Protein AF-A0A520HX50-F1 (afdb_monomer_lite)

Foldseek 3Di:
DDLVLQVDQQVSSQVVQQQDWDDDVNDTGGDHHGDGDDCCRPVDPCVVHDDPVCPQVVDRTPDDD

Structure (mmCIF, N/CA/C/O backbone):
data_AF-A0A520HX50-F1
#
_entry.id   AF-A0A520HX50-F1
#
loop_
_atom_site.group_PDB
_atom_site.id
_atom_site.type_symbol
_atom_site.label_atom_id
_atom_site.label_alt_id
_atom_site.label_comp_id
_atom_site.label_asym_id
_atom_site.label_entity_id
_atom_site.label_seq_id
_atom_site.pdbx_PDB_ins_code
_atom_site.Cartn_x
_atom_site.Cartn_y
_atom_site.Cartn_z
_atom_site.occupancy
_atom_site.B_iso_or_equiv
_atom_site.auth_seq_id
_atom_site.auth_comp_id
_atom_site.auth_asym_id
_atom_site.auth_atom_id
_atom_site.pdbx_PDB_model_num
ATOM 1 N N . MET A 1 1 ? -2.588 -12.430 10.071 1.00 71.31 1 MET A N 1
ATOM 2 C CA . MET A 1 1 ? -3.213 -11.847 8.866 1.00 71.31 1 MET A CA 1
ATOM 3 C C . MET A 1 1 ? -2.880 -12.757 7.696 1.00 71.31 1 MET A C 1
ATOM 5 O O . MET A 1 1 ? -1.777 -13.291 7.696 1.00 71.31 1 MET A O 1
ATOM 9 N N . ASP A 1 2 ? -3.814 -12.998 6.781 1.00 84.12 2 ASP A N 1
ATOM 10 C CA . ASP A 1 2 ? -3.617 -13.934 5.667 1.00 84.12 2 ASP A CA 1
ATOM 11 C C . ASP A 1 2 ? -2.714 -13.314 4.578 1.00 84.12 2 ASP A C 1
ATOM 13 O O . ASP A 1 2 ? -3.077 -12.264 4.040 1.00 84.12 2 ASP A O 1
ATOM 17 N N . PRO A 1 3 ? -1.558 -13.918 4.234 1.00 87.38 3 PRO A N 1
ATOM 18 C CA . PRO A 1 3 ? -0.711 -13.453 3.135 1.00 87.38 3 PRO A CA 1
ATOM 19 C C . PRO A 1 3 ? -1.453 -13.320 1.798 1.00 87.38 3 PRO A C 1
ATOM 21 O O . PRO A 1 3 ? -1.126 -12.427 1.016 1.00 87.38 3 PRO A O 1
ATOM 24 N N . ALA A 1 4 ? -2.489 -14.133 1.561 1.00 94.50 4 ALA A N 1
ATOM 25 C CA . ALA A 1 4 ? -3.293 -14.073 0.343 1.00 94.50 4 ALA A CA 1
ATOM 26 C C . ALA A 1 4 ? -4.047 -12.739 0.186 1.00 94.50 4 ALA A C 1
ATOM 28 O O . ALA A 1 4 ? -4.358 -12.332 -0.930 1.00 94.50 4 ALA A O 1
ATOM 29 N N . PHE A 1 5 ? -4.301 -12.005 1.278 1.00 96.06 5 PHE A N 1
ATOM 30 C CA . PHE A 1 5 ? -4.874 -10.659 1.187 1.00 96.06 5 PHE A CA 1
ATOM 31 C C . PHE A 1 5 ? -3.931 -9.686 0.469 1.00 96.06 5 PHE A C 1
ATOM 33 O O . PHE A 1 5 ? -4.395 -8.824 -0.281 1.00 96.06 5 PHE A O 1
ATOM 40 N N . PHE A 1 6 ? -2.625 -9.788 0.711 1.00 95.94 6 PHE A N 1
ATOM 41 C CA . PHE A 1 6 ? -1.639 -8.883 0.120 1.00 95.94 6 PHE A CA 1
ATOM 42 C C . PHE A 1 6 ? -1.186 -9.335 -1.270 1.00 95.94 6 PHE A C 1
ATOM 44 O O . PHE A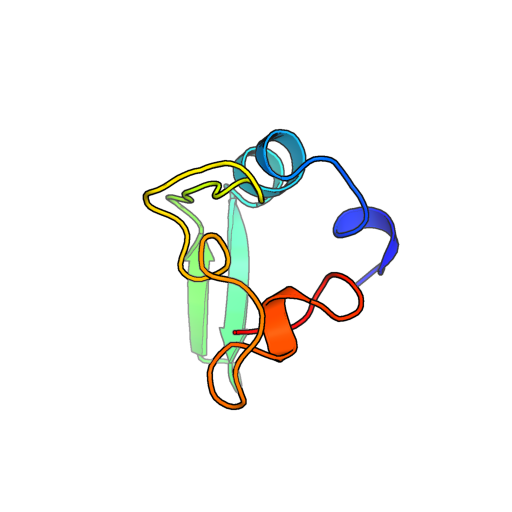 1 6 ? -0.690 -8.512 -2.035 1.00 95.94 6 PHE A O 1
ATOM 51 N N . ASP A 1 7 ? -1.382 -10.609 -1.611 1.00 96.19 7 ASP A N 1
ATOM 52 C CA . ASP A 1 7 ? -1.078 -11.179 -2.928 1.00 96.19 7 ASP A CA 1
ATOM 53 C C . ASP A 1 7 ? -2.206 -10.922 -3.945 1.00 96.19 7 ASP A C 1
ATOM 55 O O . ASP A 1 7 ? -2.822 -11.828 -4.506 1.00 96.19 7 ASP A O 1
ATOM 59 N N . ARG A 1 8 ? -2.544 -9.645 -4.131 1.00 96.62 8 ARG A N 1
ATOM 60 C CA . ARG A 1 8 ? -3.584 -9.159 -5.050 1.00 96.62 8 ARG A CA 1
ATOM 61 C C . ARG A 1 8 ? -3.083 -7.920 -5.798 1.00 96.62 8 ARG A C 1
ATOM 63 O O . ARG A 1 8 ? -2.093 -7.315 -5.379 1.00 96.62 8 ARG A O 1
ATOM 70 N N . PRO A 1 9 ? -3.750 -7.495 -6.888 1.00 96.44 9 PRO A N 1
ATOM 71 C CA . PRO A 1 9 ? -3.394 -6.258 -7.578 1.00 96.44 9 PRO A CA 1
ATOM 72 C C . PRO A 1 9 ? -3.332 -5.056 -6.623 1.00 96.44 9 PRO A C 1
ATOM 74 O O . PRO A 1 9 ? -4.204 -4.880 -5.773 1.00 96.44 9 PRO A O 1
ATOM 77 N N . VAL A 1 10 ? -2.317 -4.197 -6.782 1.00 96.75 10 VAL A N 1
ATOM 78 C CA . VAL A 1 10 ? -2.024 -3.096 -5.838 1.00 96.75 10 VAL A CA 1
ATOM 79 C C . VAL A 1 10 ? -3.206 -2.142 -5.626 1.00 96.75 10 VAL A C 1
ATOM 81 O O . VAL A 1 10 ? -3.434 -1.676 -4.513 1.00 96.75 10 VAL A O 1
ATOM 84 N N . LEU A 1 11 ? -4.007 -1.905 -6.670 1.00 97.69 11 LEU A N 1
ATOM 85 C CA . LEU A 1 11 ? -5.209 -1.070 -6.592 1.00 97.69 11 LEU A CA 1
ATOM 86 C C . LEU A 1 11 ? -6.307 -1.695 -5.721 1.00 97.69 11 LEU A C 1
ATOM 88 O O . LEU A 1 11 ? -7.024 -0.972 -5.030 1.00 97.69 11 LEU A O 1
ATOM 92 N N . ASP A 1 12 ? -6.437 -3.021 -5.737 1.00 98.12 12 ASP A N 1
ATOM 93 C CA . ASP A 1 12 ? -7.441 -3.733 -4.945 1.00 98.12 12 ASP A CA 1
ATOM 94 C C . ASP A 1 12 ? -7.027 -3.786 -3.477 1.00 98.12 12 ASP A C 1
ATOM 96 O O . ASP A 1 12 ? -7.853 -3.567 -2.592 1.00 98.12 12 ASP A O 1
ATOM 100 N N . VAL A 1 13 ? -5.735 -4.016 -3.217 1.00 97.75 13 VAL A N 1
ATOM 101 C CA . VAL A 1 13 ? -5.178 -3.987 -1.861 1.00 97.75 13 VAL A CA 1
ATOM 102 C C . VAL A 1 13 ? -5.338 -2.598 -1.246 1.00 97.75 13 VAL A C 1
ATOM 104 O O . VAL A 1 13 ? -5.868 -2.502 -0.144 1.00 97.75 13 VAL A O 1
ATOM 107 N N . ALA A 1 14 ? -4.951 -1.532 -1.956 1.00 98.19 14 ALA A N 1
ATOM 108 C CA . ALA A 1 14 ? -5.054 -0.160 -1.456 1.00 98.19 14 ALA A CA 1
ATOM 109 C C . ALA A 1 14 ? -6.492 0.187 -1.037 1.00 98.19 14 ALA A C 1
ATOM 111 O O . ALA A 1 14 ? -6.737 0.552 0.109 1.00 98.19 14 ALA A O 1
ATOM 112 N N . ARG A 1 15 ? -7.475 -0.051 -1.914 1.00 98.50 15 ARG A N 1
ATOM 113 C CA . ARG A 1 15 ? -8.894 0.193 -1.597 1.00 98.50 15 ARG A CA 1
ATOM 114 C C . ARG A 1 15 ? -9.388 -0.651 -0.424 1.00 98.50 15 ARG A C 1
ATOM 116 O O . ARG A 1 15 ? -10.125 -0.147 0.415 1.00 98.50 15 ARG A O 1
ATOM 123 N N . ALA A 1 16 ? -8.996 -1.923 -0.368 1.00 98.12 16 ALA A N 1
ATOM 124 C CA . ALA A 1 16 ? -9.443 -2.845 0.673 1.00 98.12 16 ALA A CA 1
ATOM 125 C C . ALA A 1 16 ? -8.838 -2.557 2.056 1.00 98.12 16 ALA A C 1
ATOM 127 O O . ALA A 1 16 ? -9.363 -3.062 3.045 1.00 98.12 16 ALA A O 1
ATOM 128 N N . LEU A 1 17 ? -7.745 -1.789 2.128 1.00 97.75 17 LEU A N 1
ATOM 129 C CA . LEU A 1 17 ? -7.119 -1.373 3.384 1.00 97.75 17 LEU A CA 1
ATOM 130 C C . LEU A 1 17 ? -7.850 -0.210 4.064 1.00 97.75 17 LEU A C 1
ATOM 132 O O . LEU A 1 17 ? -7.696 -0.031 5.270 1.00 97.75 17 LEU A O 1
ATOM 136 N N . ILE A 1 18 ? -8.655 0.571 3.339 1.00 98.50 18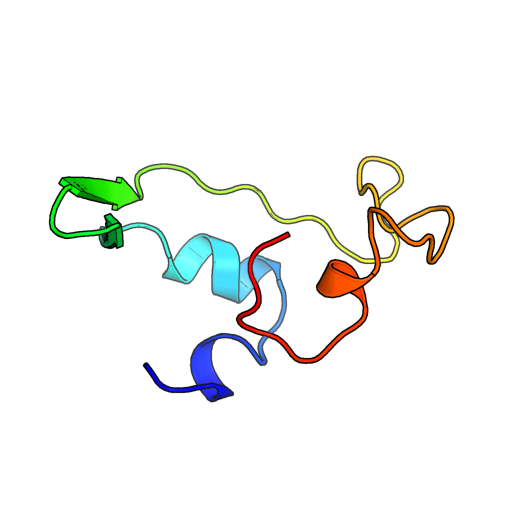 ILE A N 1
ATOM 137 C CA . ILE A 1 18 ? -9.451 1.641 3.949 1.00 98.50 18 ILE A CA 1
ATOM 138 C C . ILE A 1 18 ? -10.400 1.039 4.995 1.00 98.50 18 ILE A C 1
ATOM 140 O O . ILE A 1 18 ? -11.125 0.081 4.727 1.00 98.50 18 ILE A O 1
ATOM 144 N N . GLY A 1 19 ? -10.391 1.601 6.202 1.00 98.44 19 GLY A N 1
ATOM 145 C CA . GLY A 1 19 ? -11.170 1.118 7.343 1.00 98.44 19 GLY A CA 1
ATOM 146 C C . GLY A 1 19 ? -10.456 0.076 8.211 1.00 98.44 19 GLY A C 1
ATOM 147 O O . GLY A 1 19 ? -10.968 -0.267 9.275 1.00 98.44 19 GLY A O 1
ATOM 148 N N . TRP A 1 20 ? -9.277 -0.413 7.818 1.00 97.81 20 TRP A N 1
ATOM 149 C CA . TRP A 1 20 ? -8.491 -1.318 8.659 1.00 97.81 20 TRP A CA 1
ATOM 150 C C . TRP A 1 20 ? -7.824 -0.576 9.812 1.00 97.81 20 TRP A C 1
ATOM 152 O O . TRP A 1 20 ? -7.367 0.550 9.646 1.00 97.81 20 TRP A O 1
ATOM 162 N N . THR A 1 21 ? -7.689 -1.235 10.963 1.00 98.06 21 THR A N 1
ATOM 163 C CA . THR A 1 21 ? -6.895 -0.713 12.081 1.00 98.06 21 THR A CA 1
ATOM 164 C C . THR A 1 21 ? -5.450 -1.186 11.960 1.00 98.06 21 THR A C 1
ATOM 166 O O . THR A 1 21 ? -5.181 -2.388 12.008 1.00 98.06 21 THR A O 1
ATOM 169 N N . LEU A 1 22 ? -4.516 -0.245 11.855 1.00 96.88 22 LEU A N 1
ATOM 170 C CA . LEU A 1 22 ? -3.084 -0.501 11.967 1.00 96.88 22 LEU A CA 1
ATOM 171 C C . LEU A 1 22 ? -2.630 -0.166 13.386 1.00 96.88 22 LEU A C 1
ATOM 173 O O . LEU A 1 22 ? -2.875 0.941 13.858 1.00 96.88 22 LEU A O 1
ATOM 177 N N . LEU A 1 23 ? -1.949 -1.107 14.041 1.00 97.62 23 LEU A N 1
ATOM 178 C CA . LEU A 1 23 ? -1.355 -0.923 15.364 1.00 97.62 23 LEU A CA 1
ATOM 179 C C . LEU A 1 23 ? 0.125 -1.306 15.329 1.00 97.62 23 LEU A C 1
ATOM 181 O O . LEU A 1 23 ? 0.491 -2.326 14.745 1.00 97.62 23 LEU A O 1
ATOM 185 N N . VAL A 1 24 ? 0.951 -0.524 16.015 1.00 97.38 24 VAL A N 1
ATOM 186 C CA . VAL A 1 24 ? 2.350 -0.825 16.329 1.00 97.38 24 VAL A CA 1
ATOM 187 C C . VAL A 1 24 ? 2.490 -0.732 17.840 1.00 97.38 24 VAL A C 1
ATOM 189 O O . VAL A 1 24 ? 2.208 0.313 18.419 1.00 97.38 24 VAL A O 1
ATOM 192 N N . ASP A 1 25 ? 2.835 -1.848 18.485 1.00 97.19 25 ASP A N 1
ATOM 193 C CA . ASP A 1 25 ? 2.923 -1.957 19.949 1.00 97.19 25 ASP A CA 1
ATOM 194 C C . ASP A 1 25 ? 1.690 -1.387 20.681 1.00 97.19 25 ASP A C 1
ATOM 196 O O . ASP A 1 25 ? 1.778 -0.730 21.715 1.00 97.19 25 ASP A O 1
ATOM 200 N N . GLY A 1 26 ? 0.505 -1.635 20.111 1.00 97.69 26 GLY A N 1
ATOM 201 C CA . GLY A 1 26 ? -0.786 -1.193 20.649 1.00 97.69 26 GLY A CA 1
ATOM 202 C C . GLY A 1 26 ? -1.176 0.252 20.317 1.00 97.69 26 GLY A C 1
ATOM 203 O O . GLY A 1 26 ? -2.297 0.651 20.623 1.00 97.69 26 GLY A O 1
ATOM 204 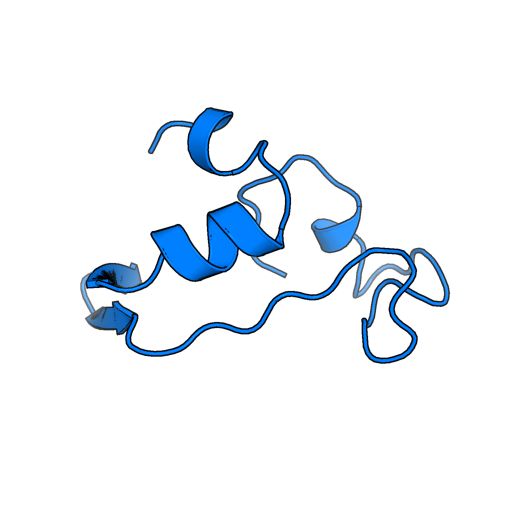N N . VAL A 1 27 ? -0.311 1.022 19.658 1.00 98.38 27 VAL A N 1
ATOM 205 C CA . VAL A 1 27 ? -0.575 2.409 19.255 1.00 98.38 27 VAL A CA 1
ATOM 206 C C . VAL A 1 27 ? -0.887 2.471 17.764 1.00 98.38 27 VAL A C 1
ATOM 208 O O . VAL A 1 27 ? -0.161 1.911 16.945 1.00 98.38 27 VAL A O 1
ATOM 211 N N . GLY A 1 28 ? -1.957 3.170 17.389 1.00 97.69 28 GLY A N 1
ATOM 212 C CA . GLY A 1 28 ? -2.286 3.386 15.986 1.00 97.69 28 GLY A CA 1
ATOM 213 C C . GLY A 1 28 ? -3.723 3.834 15.771 1.00 97.69 28 GLY A C 1
ATOM 214 O O . GLY A 1 28 ? -4.311 4.492 16.629 1.00 97.69 28 GLY A O 1
ATOM 215 N N . GLY A 1 29 ? -4.282 3.501 14.611 1.00 98.50 29 GLY A N 1
ATOM 216 C CA . GLY A 1 29 ? -5.585 4.006 14.200 1.00 98.50 29 GLY A CA 1
ATOM 217 C C . GLY A 1 29 ? -6.113 3.364 12.926 1.00 98.50 29 GLY A C 1
ATOM 218 O O . GLY A 1 29 ? -5.531 2.424 12.382 1.00 98.50 29 GLY A O 1
ATOM 219 N N . VAL A 1 30 ? -7.252 3.880 12.476 1.00 98.69 30 VAL A N 1
ATOM 220 C CA . VAL A 1 30 ? -7.916 3.431 11.252 1.00 98.69 30 VAL A CA 1
ATOM 221 C C . VAL A 1 30 ? -7.229 4.052 10.037 1.00 98.69 30 VAL A C 1
ATOM 223 O O . VAL A 1 30 ? -6.986 5.257 10.002 1.00 98.69 30 VAL A O 1
ATOM 226 N N . ILE A 1 31 ? -6.944 3.236 9.027 1.00 98.62 31 ILE A N 1
ATOM 227 C CA . ILE A 1 31 ? -6.459 3.674 7.719 1.00 98.62 31 ILE A CA 1
ATOM 228 C C . ILE A 1 31 ? -7.611 4.384 7.003 1.00 98.62 31 ILE A C 1
ATOM 230 O O . ILE A 1 31 ? -8.622 3.765 6.670 1.00 98.62 31 ILE A O 1
ATOM 234 N N . VAL A 1 32 ? -7.461 5.684 6.768 1.00 98.69 32 VAL A N 1
ATOM 235 C CA . VAL A 1 32 ? -8.471 6.521 6.090 1.00 98.69 32 VAL A CA 1
ATOM 236 C C . VAL A 1 32 ? -8.076 6.909 4.669 1.00 98.69 32 VAL A C 1
ATOM 238 O O . VAL A 1 32 ? -8.915 7.381 3.909 1.00 98.69 32 VAL A O 1
ATOM 241 N N . GLU A 1 33 ? -6.817 6.691 4.303 1.00 98.75 33 GLU A N 1
ATOM 242 C CA . GLU A 1 33 ? -6.261 7.039 3.002 1.00 98.75 33 GLU A CA 1
ATOM 243 C C . GLU A 1 33 ? -5.164 6.039 2.625 1.00 98.75 33 GLU A C 1
ATOM 245 O O . GLU A 1 33 ? -4.435 5.544 3.487 1.00 98.75 33 GLU A O 1
ATOM 250 N N . THR A 1 34 ? -5.059 5.737 1.331 1.00 98.69 34 THR A N 1
ATOM 251 C CA . THR A 1 34 ? -4.021 4.874 0.760 1.00 98.69 34 THR A CA 1
ATOM 252 C C . THR A 1 34 ? -3.675 5.330 -0.649 1.00 98.69 34 THR A C 1
ATOM 254 O O . THR A 1 34 ? -4.575 5.686 -1.410 1.00 98.69 34 THR A O 1
ATOM 257 N N . GLU A 1 35 ? -2.415 5.174 -1.037 1.00 98.38 35 GLU A N 1
ATOM 258 C CA . GLU A 1 35 ? -1.959 5.309 -2.420 1.00 98.38 35 GLU A CA 1
ATOM 259 C C . GLU A 1 35 ? -1.462 3.963 -2.954 1.00 98.38 35 GLU A C 1
ATOM 261 O O . GLU A 1 35 ? -0.990 3.107 -2.203 1.00 98.38 35 GLU A O 1
ATOM 266 N N . ALA A 1 36 ? -1.563 3.772 -4.267 1.00 98.00 36 ALA A N 1
ATOM 267 C CA . ALA A 1 36 ? -1.150 2.553 -4.943 1.00 98.00 36 ALA A CA 1
ATOM 268 C C . ALA A 1 36 ? -0.085 2.870 -5.992 1.00 98.00 36 ALA A C 1
ATOM 270 O O . ALA A 1 36 ? -0.348 3.613 -6.931 1.00 98.00 36 ALA A O 1
ATOM 271 N N . TYR A 1 37 ? 1.081 2.238 -5.863 1.00 97.25 37 TYR A N 1
ATOM 272 C CA . TYR A 1 37 ? 2.199 2.392 -6.791 1.00 97.25 37 TYR A CA 1
ATOM 273 C C . TYR A 1 37 ? 2.437 1.082 -7.544 1.00 97.25 37 TYR A C 1
ATOM 275 O O . TYR A 1 37 ? 2.741 0.050 -6.940 1.00 97.25 37 TYR A O 1
ATOM 283 N N . HIS A 1 38 ? 2.292 1.104 -8.868 1.00 93.12 38 HIS A N 1
ATOM 284 C CA . HIS A 1 38 ? 2.567 -0.056 -9.719 1.00 93.12 38 HIS A CA 1
ATOM 285 C C . HIS A 1 38 ? 4.048 -0.111 -10.134 1.00 93.12 38 HIS A C 1
ATOM 287 O O . HIS A 1 38 ? 4.743 0.898 -10.134 1.00 93.12 38 HIS A O 1
ATOM 293 N N . ALA A 1 39 ? 4.548 -1.285 -10.534 1.00 89.56 39 ALA A N 1
ATOM 294 C CA . ALA A 1 39 ? 5.948 -1.452 -10.944 1.00 89.56 39 ALA A CA 1
ATOM 295 C C . ALA A 1 39 ? 6.346 -0.568 -12.145 1.00 89.56 39 ALA A C 1
ATOM 297 O O . ALA A 1 39 ? 7.497 -0.154 -12.247 1.00 89.56 39 ALA A O 1
ATOM 298 N N . GLY A 1 40 ? 5.397 -0.277 -13.040 1.00 93.25 40 GLY A N 1
ATOM 299 C CA . GLY A 1 40 ? 5.596 0.608 -14.191 1.00 93.25 40 GLY A CA 1
ATOM 300 C C . GLY A 1 40 ? 5.342 2.094 -13.922 1.00 93.25 40 GLY A C 1
ATOM 301 O O . GLY A 1 40 ? 5.392 2.874 -14.866 1.00 93.25 40 GLY A O 1
ATOM 302 N N . ASP A 1 41 ? 5.034 2.489 -12.686 1.00 96.62 41 ASP A N 1
ATOM 303 C CA . ASP A 1 41 ? 4.727 3.878 -12.341 1.00 96.62 41 ASP A CA 1
ATOM 304 C C . ASP A 1 41 ? 6.019 4.680 -12.091 1.00 96.62 41 ASP A C 1
ATOM 306 O O . ASP A 1 41 ? 6.740 4.355 -11.147 1.00 96.62 41 ASP A O 1
ATOM 310 N N . PRO A 1 42 ? 6.321 5.739 -12.870 1.00 97.25 42 PRO A N 1
ATOM 311 C CA . PRO A 1 42 ? 7.496 6.585 -12.650 1.00 97.25 42 PRO A CA 1
ATOM 312 C C . PRO A 1 42 ? 7.550 7.264 -11.276 1.00 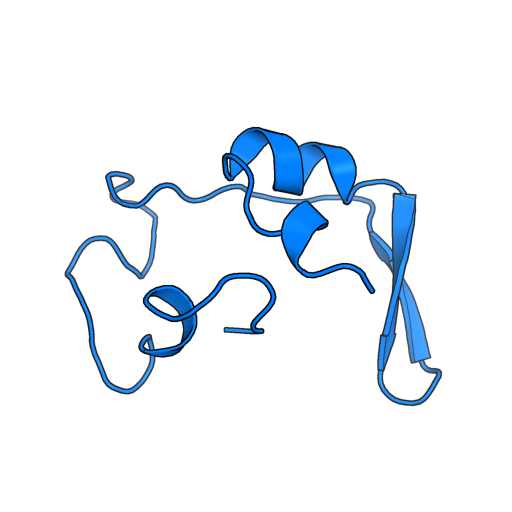97.25 42 PRO A C 1
ATOM 314 O O . PRO A 1 42 ? 8.637 7.637 -10.831 1.00 97.25 42 PRO A O 1
ATOM 317 N N . ALA A 1 43 ? 6.410 7.426 -10.597 1.00 97.12 43 ALA A N 1
ATOM 318 C CA . ALA A 1 43 ? 6.353 7.948 -9.235 1.00 97.12 43 ALA A CA 1
ATOM 319 C C . ALA A 1 43 ? 6.769 6.902 -8.184 1.00 97.12 43 ALA A C 1
ATOM 321 O O . ALA A 1 43 ? 7.133 7.255 -7.061 1.00 97.12 43 ALA A O 1
ATOM 322 N N . ALA A 1 44 ? 6.772 5.612 -8.533 1.00 97.00 44 ALA A N 1
ATOM 323 C CA . ALA A 1 44 ? 7.145 4.550 -7.617 1.00 97.00 44 ALA A CA 1
ATOM 324 C C . ALA A 1 44 ? 8.656 4.523 -7.374 1.00 97.00 44 ALA A C 1
ATOM 326 O O . ALA A 1 44 ? 9.478 4.489 -8.292 1.00 97.00 44 ALA A O 1
ATOM 327 N N . HIS A 1 45 ? 9.052 4.378 -6.110 1.00 96.25 45 HIS A N 1
ATOM 328 C CA . HIS A 1 45 ? 10.450 4.133 -5.765 1.00 96.25 45 HIS A CA 1
ATOM 329 C C . HIS A 1 45 ? 11.028 2.899 -6.479 1.00 96.25 45 HIS A C 1
ATOM 331 O O . HIS A 1 45 ? 12.217 2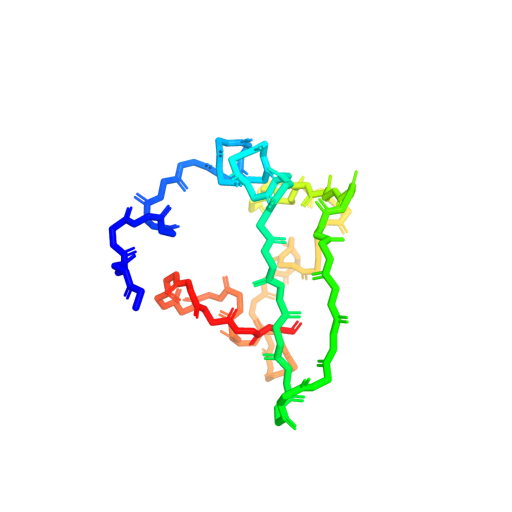.890 -6.808 1.00 96.25 45 HIS A O 1
ATOM 337 N N . SER A 1 46 ? 10.222 1.873 -6.748 1.00 95.62 46 SER A N 1
ATOM 338 C CA . SER A 1 46 ? 10.631 0.658 -7.459 1.00 95.62 46 SER A CA 1
ATOM 339 C C . S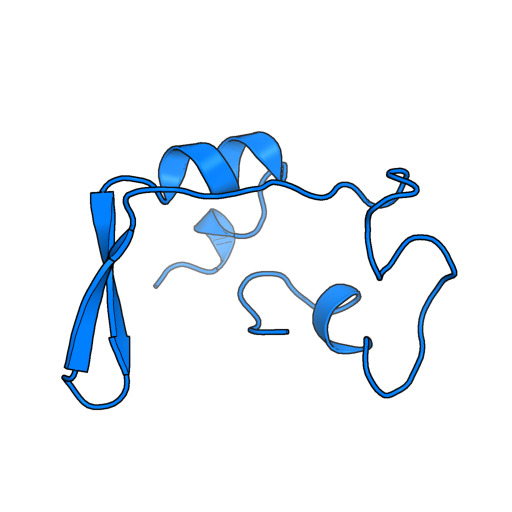ER A 1 46 ? 10.908 0.863 -8.955 1.00 95.62 46 SER A C 1
ATOM 341 O O . SER A 1 46 ? 11.591 0.018 -9.531 1.00 95.62 46 SER A O 1
ATOM 343 N N . TYR A 1 47 ? 10.474 1.974 -9.565 1.00 96.50 47 TYR A N 1
ATOM 344 C CA . TYR A 1 47 ? 10.548 2.205 -11.015 1.00 96.50 47 TYR A CA 1
ATOM 345 C C . TYR A 1 47 ? 11.961 2.046 -11.588 1.00 96.50 47 TYR A C 1
ATOM 347 O O . TYR A 1 47 ? 12.180 1.333 -12.562 1.00 96.50 47 TYR A O 1
ATOM 355 N N . ALA A 1 48 ? 12.959 2.640 -10.926 1.00 95.50 48 ALA A N 1
ATOM 356 C CA . ALA A 1 48 ? 14.368 2.560 -11.331 1.00 95.50 48 ALA A CA 1
ATOM 357 C C . ALA A 1 48 ? 15.072 1.256 -10.892 1.00 95.50 48 ALA A C 1
ATOM 359 O O . ALA A 1 48 ? 16.299 1.199 -10.812 1.00 95.50 48 ALA A O 1
ATOM 360 N N . GLY A 1 49 ? 14.312 0.219 -10.541 1.00 94.75 49 GLY A N 1
ATOM 361 C CA . GLY A 1 49 ? 14.833 -1.076 -10.125 1.00 94.75 49 GLY A CA 1
ATOM 362 C C . GLY A 1 49 ? 15.279 -1.157 -8.661 1.00 94.75 49 GLY A C 1
ATOM 363 O O . GLY A 1 49 ? 15.126 -0.236 -7.844 1.00 94.75 49 GLY A O 1
ATOM 364 N N . ARG A 1 50 ? 15.808 -2.338 -8.319 1.00 95.88 50 ARG A N 1
ATOM 365 C CA . ARG A 1 50 ? 16.116 -2.749 -6.946 1.00 95.88 50 ARG A CA 1
ATOM 366 C C . ARG A 1 50 ? 17.415 -2.127 -6.436 1.00 95.88 50 ARG A C 1
ATOM 368 O O . ARG A 1 50 ? 18.458 -2.232 -7.069 1.00 95.88 50 ARG A O 1
ATOM 375 N N . THR A 1 51 ? 17.366 -1.575 -5.226 1.00 96.25 51 THR A N 1
ATOM 376 C CA . THR A 1 51 ? 18.538 -1.163 -4.434 1.00 96.25 51 THR A CA 1
ATOM 377 C C . THR A 1 51 ? 18.397 -1.684 -3.004 1.00 96.25 51 THR A C 1
ATOM 379 O O . THR A 1 51 ? 17.317 -2.144 -2.636 1.00 96.25 51 THR A O 1
ATOM 382 N N . VAL A 1 52 ? 19.449 -1.587 -2.178 1.00 96.25 52 VAL A N 1
ATOM 383 C CA . VAL A 1 52 ? 19.407 -2.023 -0.764 1.00 96.25 52 VAL A CA 1
ATOM 384 C C . VAL A 1 52 ? 18.237 -1.382 -0.016 1.00 96.25 52 VAL A C 1
ATOM 386 O O . VAL A 1 52 ? 17.440 -2.093 0.587 1.00 96.25 52 VAL A O 1
ATOM 389 N N . ARG A 1 53 ? 18.069 -0.057 -0.141 1.00 95.25 53 ARG A N 1
ATOM 390 C CA . ARG A 1 53 ? 16.964 0.686 0.485 1.00 95.25 53 ARG A CA 1
ATOM 391 C C . ARG A 1 53 ? 15.600 0.117 0.101 1.00 95.25 53 ARG A C 1
ATOM 393 O O . ARG A 1 53 ? 14.731 0.021 0.947 1.00 95.25 53 ARG A O 1
ATOM 400 N N . LYS A 1 54 ? 15.412 -0.233 -1.174 1.00 94.62 54 LYS A N 1
ATOM 401 C CA . LYS A 1 54 ? 14.105 -0.559 -1.767 1.00 94.62 54 LYS A CA 1
ATOM 402 C C . LYS A 1 54 ? 13.834 -2.057 -1.864 1.00 94.62 54 LYS A C 1
ATOM 404 O O . LYS A 1 54 ? 12.870 -2.455 -2.504 1.00 94.62 54 LYS A O 1
ATOM 409 N N . ALA A 1 55 ? 14.682 -2.894 -1.266 1.00 95.50 55 ALA A N 1
ATOM 410 C CA . ALA A 1 55 ? 14.637 -4.342 -1.444 1.00 95.50 55 ALA A CA 1
ATOM 411 C C . ALA A 1 55 ? 13.305 -4.970 -0.994 1.00 95.50 55 ALA A C 1
ATOM 413 O O . ALA A 1 55 ? 12.856 -5.929 -1.620 1.00 95.50 55 ALA A O 1
ATOM 414 N N . ALA A 1 56 ? 12.654 -4.404 0.031 1.00 94.56 56 ALA A N 1
ATOM 415 C CA . ALA A 1 56 ? 11.364 -4.878 0.532 1.00 94.56 56 ALA A CA 1
ATOM 416 C C . ALA A 1 56 ? 10.244 -4.821 -0.526 1.00 94.56 56 ALA A C 1
ATOM 418 O O . ALA A 1 56 ? 9.427 -5.734 -0.571 1.00 94.56 56 ALA A O 1
ATOM 419 N N . MET A 1 57 ? 10.268 -3.839 -1.441 1.00 95.06 57 MET A N 1
ATOM 420 C CA . MET A 1 57 ? 9.279 -3.701 -2.525 1.00 95.06 57 MET A CA 1
ATOM 421 C C . MET A 1 57 ? 9.372 -4.790 -3.611 1.00 95.06 57 MET A C 1
ATOM 423 O O . MET A 1 57 ? 8.490 -4.873 -4.458 1.00 95.06 57 MET A O 1
ATOM 427 N N . PHE A 1 58 ? 10.452 -5.583 -3.636 1.00 94.94 58 PHE A N 1
ATOM 428 C CA . PHE A 1 58 ? 10.692 -6.646 -4.630 1.00 94.94 58 PHE A CA 1
ATOM 429 C C . PHE A 1 58 ? 10.570 -8.055 -4.027 1.00 94.94 58 PHE A C 1
ATOM 431 O O . PHE A 1 58 ? 10.869 -9.043 -4.697 1.00 94.94 58 PHE A O 1
ATOM 438 N N . GLY A 1 59 ? 10.234 -8.146 -2.739 1.00 91.75 59 GLY A N 1
ATOM 439 C CA . GLY A 1 59 ? 10.054 -9.407 -2.031 1.00 91.75 59 GLY A CA 1
ATOM 440 C C . GLY A 1 59 ? 8.603 -9.891 -2.053 1.00 91.75 59 GLY A C 1
ATOM 441 O O . GLY A 1 59 ? 7.768 -9.334 -2.761 1.00 91.75 59 GLY A O 1
ATOM 442 N N . PRO A 1 60 ? 8.289 -10.920 -1.251 1.00 93.94 60 PRO A N 1
ATOM 443 C CA . PRO A 1 60 ? 6.915 -11.361 -1.048 1.00 93.94 60 PRO A CA 1
ATOM 444 C C . PRO A 1 60 ? 6.008 -10.220 -0.547 1.00 93.94 60 PRO A C 1
ATOM 446 O O . PRO A 1 60 ? 6.492 -9.356 0.195 1.00 93.94 60 PRO A O 1
ATOM 449 N N . PRO A 1 61 ? 4.709 -10.235 -0.890 1.00 94.38 61 PRO A N 1
ATOM 450 C CA . PRO A 1 61 ? 3.749 -9.228 -0.447 1.00 94.38 61 PRO A CA 1
ATOM 451 C C . PRO A 1 61 ? 3.549 -9.242 1.080 1.00 94.38 61 PRO A C 1
ATOM 453 O O . PRO A 1 61 ? 3.883 -10.210 1.765 1.00 94.38 61 PRO A O 1
ATOM 456 N N . GLY A 1 62 ? 3.004 -8.149 1.627 1.00 93.50 62 GLY A N 1
ATOM 457 C CA . GLY A 1 62 ? 2.757 -8.006 3.071 1.00 93.50 62 GLY A CA 1
ATOM 458 C C . GLY A 1 62 ? 3.986 -7.606 3.898 1.00 93.50 62 GLY A C 1
ATOM 459 O O . GLY A 1 62 ? 4.011 -7.816 5.109 1.00 93.50 62 GLY A O 1
ATOM 460 N N . ARG A 1 63 ? 5.018 -7.038 3.263 1.00 93.38 63 ARG A N 1
ATOM 461 C CA . ARG A 1 63 ? 6.206 -6.488 3.933 1.00 93.38 63 ARG A CA 1
ATOM 462 C C . ARG A 1 63 ? 6.152 -4.964 3.972 1.00 93.38 63 ARG A C 1
ATOM 464 O O . ARG A 1 63 ? 5.864 -4.341 2.956 1.00 93.38 63 ARG A O 1
ATOM 471 N N . ALA A 1 64 ? 6.476 -4.381 5.125 1.00 93.81 64 ALA A N 1
ATOM 472 C CA . ALA A 1 64 ? 6.681 -2.941 5.241 1.00 93.81 64 ALA A CA 1
ATOM 473 C C . ALA A 1 64 ? 7.959 -2.521 4.490 1.00 93.81 64 ALA A C 1
ATOM 475 O O . ALA A 1 64 ? 8.970 -3.231 4.541 1.00 93.81 64 ALA A O 1
ATOM 476 N N . TYR A 1 65 ? 7.892 -1.386 3.793 1.00 92.94 65 TYR A N 1
ATOM 477 C CA . TYR A 1 65 ? 8.983 -0.759 3.048 1.00 92.94 65 TYR A CA 1
ATOM 478 C C . TYR A 1 65 ? 9.125 0.701 3.478 1.00 92.94 65 TYR A C 1
ATOM 480 O O . TYR A 1 65 ? 8.078 1.382 3.528 1.00 92.94 65 TYR A O 1
#

Secondary structure (DSSP, 8-state):
--HHHHSS-HHHHHHHHTTPEEEETTEEEE--------TT-TTSTTTT---STTGGGGSSSS---

Radius of gyration: 12.9 Å; chains: 1; bounding box: 31×22×35 Å

pLDDT: mean 95.65, std 4.05, range [71.31, 98.75]

Sequence (65 aa):
MDPAFFDRPVLDVARALIGWTLLVDGVGGVIVETEAYHAGDPAAHSYAGRTVRKAAMFGPPGRAY